Protein AF-A0A395WCY3-F1 (afdb_monomer)

Mean predicted aligned error: 13.23 Å

pLDDT: mean 82.44, std 10.1, range [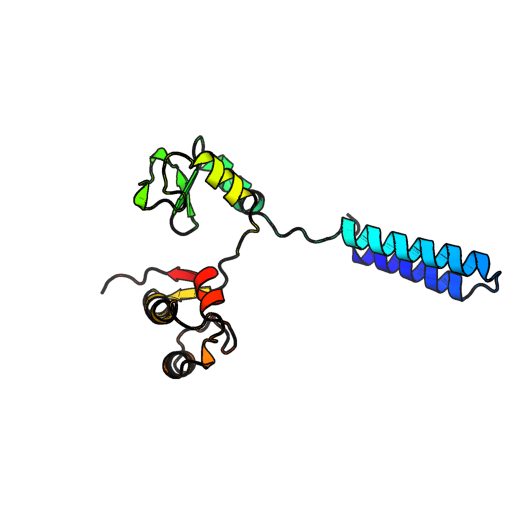36.5, 95.5]

Secondary structure (DSSP, 8-state):
---HHHHHHHHHHHHHHHHTS---HHHHHHHHHHHHHHHHHHHHHT--PPPBHHHHTHHHHHHH-SS-EEEETTEEEEGGGS-TTTSTT-SSS-HHHHHHHHHHSBP----EEEEHHHHHHHHTTTTS-TT-BGGGSHHHHHHHHTT-STTS-TTSBHHHHHHSEEEE-----

Structure (mmCIF, N/CA/C/O backbone):
data_AF-A0A395WCY3-F1
#
_entry.id   AF-A0A395WCY3-F1
#
loop_
_atom_site.group_PDB
_atom_site.id
_atom_site.type_symbol
_atom_site.label_atom_id
_atom_site.label_alt_id
_atom_site.label_comp_id
_atom_site.label_asym_id
_atom_site.label_entity_id
_atom_site.label_seq_id
_atom_site.pdbx_PDB_ins_code
_atom_site.Cartn_x
_atom_site.Cartn_y
_atom_site.Cartn_z
_atom_site.occupancy
_atom_site.B_iso_or_equiv
_atom_site.auth_seq_id
_atom_site.auth_comp_id
_atom_site.auth_asym_id
_atom_site.auth_atom_id
_atom_site.pdbx_PDB_model_num
ATOM 1 N N . MET A 1 1 ? 3.314 -11.175 -23.683 1.00 61.22 1 MET A N 1
ATOM 2 C CA . MET A 1 1 ? 3.843 -9.808 -23.863 1.00 61.22 1 MET A CA 1
ATOM 3 C C . MET A 1 1 ? 5.314 -9.851 -23.519 1.00 61.22 1 MET A C 1
ATOM 5 O O . MET A 1 1 ? 5.657 -10.571 -22.591 1.00 61.22 1 MET A O 1
ATOM 9 N N . THR A 1 2 ? 6.144 -9.148 -24.279 1.00 76.38 2 THR A N 1
ATOM 10 C CA . THR A 1 2 ? 7.586 -9.025 -24.033 1.00 76.38 2 THR A CA 1
ATOM 11 C C . THR A 1 2 ? 7.826 -8.198 -22.762 1.00 76.38 2 THR A C 1
ATOM 13 O O . THR A 1 2 ? 7.115 -7.224 -22.518 1.00 76.38 2 THR A O 1
ATOM 16 N N . THR A 1 3 ? 8.775 -8.610 -21.930 1.00 85.38 3 THR A N 1
ATOM 17 C CA . THR A 1 3 ? 9.124 -7.997 -20.640 1.00 85.38 3 THR A CA 1
ATOM 18 C C . THR A 1 3 ? 10.062 -6.802 -20.814 1.00 85.38 3 THR A C 1
ATOM 20 O O . THR A 1 3 ? 10.790 -6.715 -21.802 1.00 85.38 3 THR A O 1
ATOM 23 N N . LYS A 1 4 ? 10.104 -5.898 -19.823 1.00 87.00 4 LYS A N 1
ATOM 24 C CA . LYS A 1 4 ? 11.060 -4.775 -19.776 1.00 87.00 4 LYS A CA 1
ATOM 25 C C . LYS A 1 4 ? 12.505 -5.233 -20.021 1.00 87.00 4 LYS A C 1
ATOM 27 O O . LYS A 1 4 ? 13.230 -4.601 -20.785 1.00 87.00 4 LYS A O 1
ATOM 32 N N . GLN A 1 5 ? 12.893 -6.353 -19.407 1.00 83.50 5 GLN A N 1
ATOM 33 C CA . GLN A 1 5 ? 14.246 -6.899 -19.503 1.00 83.50 5 GLN A CA 1
ATOM 34 C C . GLN A 1 5 ? 14.600 -7.316 -20.936 1.00 83.50 5 GLN A C 1
ATOM 36 O O . GLN A 1 5 ? 15.678 -6.991 -21.412 1.00 83.50 5 GLN A O 1
ATOM 41 N N . GLU A 1 6 ? 13.674 -7.945 -21.663 1.00 83.81 6 GLU A N 1
ATOM 42 C CA . GLU A 1 6 ? 13.911 -8.372 -23.049 1.00 83.81 6 GLU A CA 1
ATOM 43 C C . GLU A 1 6 ? 14.169 -7.191 -24.005 1.00 83.81 6 GLU A C 1
ATOM 45 O O . GLU A 1 6 ? 14.943 -7.332 -24.954 1.00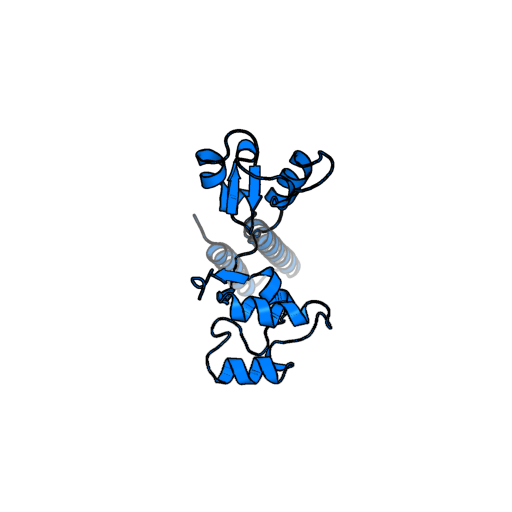 83.81 6 GLU A O 1
ATOM 50 N N . TYR A 1 7 ? 13.563 -6.021 -23.753 1.00 86.38 7 TYR A N 1
ATOM 51 C CA . TYR A 1 7 ? 13.854 -4.791 -24.502 1.00 86.38 7 TYR A CA 1
ATOM 52 C C . TYR A 1 7 ? 15.235 -4.228 -24.164 1.00 86.38 7 TYR 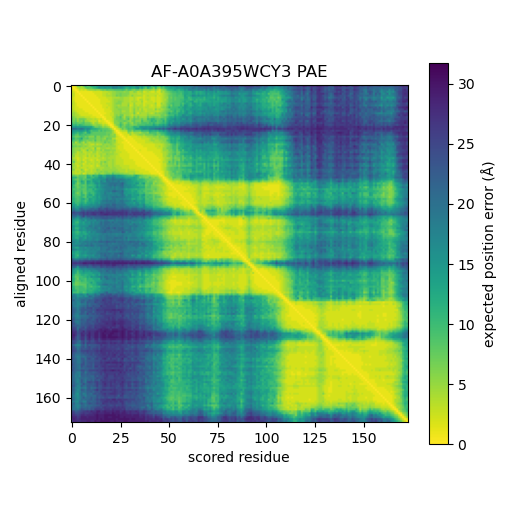A C 1
ATOM 54 O O . TYR A 1 7 ? 15.989 -3.894 -25.077 1.00 86.38 7 TYR A O 1
ATOM 62 N N . ILE A 1 8 ? 15.587 -4.163 -22.877 1.00 87.38 8 ILE A N 1
ATOM 63 C CA . ILE A 1 8 ? 16.911 -3.702 -22.430 1.00 87.38 8 ILE A CA 1
ATOM 64 C C . ILE A 1 8 ? 18.011 -4.612 -22.998 1.00 87.38 8 ILE A C 1
ATOM 66 O O . ILE A 1 8 ? 18.978 -4.127 -23.577 1.00 87.38 8 ILE A O 1
ATOM 70 N N . ASP A 1 9 ? 17.824 -5.931 -22.948 1.00 85.69 9 ASP A N 1
ATOM 71 C CA . ASP A 1 9 ? 18.773 -6.904 -23.499 1.00 85.69 9 ASP A CA 1
ATOM 72 C C . ASP A 1 9 ? 18.896 -6.797 -25.030 1.00 85.69 9 ASP A C 1
ATOM 74 O O . ASP A 1 9 ? 19.948 -7.076 -25.610 1.00 85.69 9 ASP A O 1
ATOM 78 N N . ALA A 1 10 ? 17.825 -6.416 -25.733 1.00 84.75 10 ALA A N 1
ATOM 79 C CA . ALA A 1 10 ? 17.888 -6.131 -27.166 1.00 84.75 10 ALA A CA 1
ATOM 80 C C . ALA A 1 10 ? 18.699 -4.860 -27.465 1.00 84.75 10 ALA A C 1
ATOM 82 O O . ALA A 1 10 ? 19.519 -4.886 -28.381 1.00 84.75 10 ALA A O 1
ATOM 83 N N . LEU A 1 11 ? 18.515 -3.792 -26.683 1.00 88.25 11 LEU A N 1
ATOM 84 C CA . LEU A 1 11 ? 19.275 -2.544 -26.812 1.00 88.25 11 LEU A CA 1
ATOM 85 C C . LEU A 1 11 ? 20.764 -2.748 -26.501 1.00 88.25 11 LEU A C 1
ATOM 87 O O . LEU A 1 11 ? 21.612 -2.320 -27.278 1.00 88.25 11 LEU A O 1
ATOM 91 N N . ASN A 1 12 ? 21.091 -3.488 -25.440 1.00 84.62 12 ASN A N 1
ATOM 92 C CA . ASN A 1 12 ? 22.480 -3.790 -25.085 1.00 84.62 12 ASN A CA 1
ATOM 93 C C . ASN A 1 12 ? 23.196 -4.582 -26.188 1.00 84.62 12 ASN A C 1
ATOM 95 O O . ASN A 1 12 ? 24.312 -4.239 -26.564 1.00 84.62 12 ASN A O 1
ATOM 99 N N . ARG A 1 13 ? 22.530 -5.574 -26.798 1.00 82.50 13 ARG A N 1
ATOM 100 C CA . ARG A 1 13 ? 23.088 -6.304 -27.953 1.00 82.50 13 ARG A CA 1
ATOM 101 C C . ARG A 1 13 ? 23.350 -5.402 -29.158 1.00 82.50 13 ARG A C 1
ATOM 103 O O . ARG A 1 13 ? 24.290 -5.648 -29.907 1.00 82.50 13 ARG A O 1
ATOM 110 N N . MET A 1 14 ? 22.519 -4.380 -29.368 1.00 83.19 14 MET A N 1
ATOM 111 C CA . MET A 1 14 ? 22.735 -3.401 -30.434 1.00 83.19 14 MET A CA 1
ATOM 112 C C . MET A 1 14 ? 24.004 -2.580 -30.183 1.00 83.19 14 MET A C 1
ATOM 114 O O . MET A 1 14 ? 24.781 -2.407 -31.118 1.00 83.19 14 MET A O 1
ATOM 118 N N . VAL A 1 15 ? 24.245 -2.145 -28.942 1.00 81.19 15 VAL A N 1
ATOM 119 C CA . VAL A 1 15 ? 25.482 -1.445 -28.542 1.00 81.19 15 VAL A CA 1
ATOM 120 C C . VAL A 1 15 ? 26.697 -2.354 -28.695 1.00 81.19 15 VAL A C 1
ATOM 122 O O . VAL A 1 15 ? 27.665 -1.967 -29.334 1.00 81.19 15 VAL A O 1
ATOM 125 N N . GLU A 1 16 ? 26.627 -3.599 -28.217 1.00 79.44 16 GLU A N 1
ATOM 126 C CA . GLU A 1 16 ? 27.745 -4.549 -28.308 1.00 79.44 16 GLU A CA 1
ATOM 127 C C . GLU A 1 16 ? 28.155 -4.848 -29.756 1.00 79.44 16 GLU A C 1
ATOM 129 O O . GLU A 1 16 ? 29.341 -4.864 -30.080 1.00 79.44 16 GLU A O 1
ATOM 134 N N . VAL A 1 17 ? 27.195 -5.087 -30.656 1.00 76.56 17 VAL A N 1
ATOM 135 C CA . VAL A 1 17 ? 27.496 -5.290 -32.086 1.00 76.56 17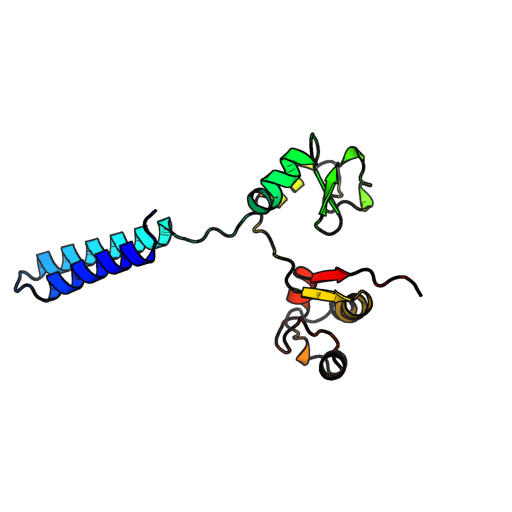 VAL A CA 1
ATOM 136 C C . VAL A 1 17 ? 28.132 -4.037 -32.684 1.00 76.56 17 VAL A C 1
ATOM 138 O O . VAL A 1 17 ? 28.998 -4.137 -33.553 1.00 76.56 17 VAL A O 1
ATOM 141 N N . TYR A 1 18 ? 27.709 -2.871 -32.210 1.00 71.62 18 TYR A N 1
ATOM 142 C CA . TYR A 1 18 ? 28.147 -1.586 -32.711 1.00 71.62 18 TYR A CA 1
ATOM 143 C C . TYR A 1 18 ? 29.557 -1.192 -32.242 1.00 71.62 18 TYR A C 1
ATOM 145 O O . TYR A 1 18 ? 30.361 -0.769 -33.066 1.00 71.62 18 TYR A O 1
ATOM 153 N N . ASP A 1 19 ? 29.908 -1.430 -30.976 1.00 70.12 19 ASP A N 1
ATOM 154 C CA . ASP A 1 19 ? 31.256 -1.198 -30.427 1.00 70.12 19 ASP A CA 1
ATOM 155 C C . ASP A 1 19 ? 32.338 -2.049 -31.116 1.00 70.12 19 ASP A C 1
ATOM 157 O O . ASP A 1 19 ? 33.523 -1.717 -31.094 1.00 70.12 19 ASP A O 1
ATOM 161 N N . ASN A 1 20 ? 31.930 -3.146 -31.759 1.00 73.12 20 ASN A N 1
ATOM 162 C CA . ASN A 1 20 ? 32.803 -4.029 -32.528 1.00 73.12 20 ASN A CA 1
ATOM 163 C C . ASN A 1 20 ? 32.926 -3.640 -34.019 1.00 73.12 20 ASN A C 1
ATOM 165 O O . ASN A 1 20 ? 33.626 -4.327 -34.769 1.00 73.12 20 ASN A O 1
ATOM 169 N N . LEU A 1 21 ? 32.257 -2.572 -34.474 1.00 70.25 21 LEU A N 1
ATOM 170 C CA . LEU A 1 21 ? 32.357 -2.056 -35.843 1.00 70.25 21 LEU A CA 1
ATOM 171 C C . LEU A 1 21 ? 33.418 -0.948 -35.939 1.00 70.25 21 LEU A C 1
ATOM 173 O O . LEU A 1 21 ? 33.352 0.059 -35.242 1.00 70.25 21 LEU A O 1
ATOM 177 N N . ASP A 1 22 ? 34.366 -1.093 -36.868 1.00 69.31 22 ASP A N 1
ATOM 178 C CA . ASP A 1 22 ? 35.354 -0.051 -37.174 1.00 69.31 22 ASP A CA 1
ATOM 179 C C . ASP A 1 22 ? 34.701 1.031 -38.061 1.00 69.31 22 ASP A C 1
ATOM 181 O O . ASP A 1 22 ? 34.361 0.781 -39.223 1.00 69.31 22 ASP A O 1
ATOM 185 N N . GLY A 1 23 ? 34.425 2.214 -37.495 1.00 67.44 23 GLY A N 1
ATOM 186 C CA . GLY A 1 23 ? 33.518 3.200 -38.094 1.00 67.44 23 GLY A CA 1
ATOM 187 C C . GLY A 1 23 ? 33.781 4.668 -37.730 1.00 67.44 23 GLY A C 1
ATOM 188 O O . GLY A 1 23 ? 34.606 5.008 -36.887 1.00 67.44 23 GLY A O 1
ATOM 189 N N . CYS A 1 24 ? 33.072 5.579 -38.407 1.00 71.06 24 CYS A N 1
ATOM 190 C CA . CYS A 1 24 ? 33.211 7.027 -38.221 1.00 71.06 24 CYS A CA 1
ATOM 191 C C . CYS A 1 24 ? 32.657 7.480 -36.857 1.00 71.06 24 CYS A C 1
ATOM 193 O O . CYS A 1 24 ? 31.492 7.234 -36.554 1.00 71.06 24 CYS A O 1
ATOM 195 N N . MET A 1 25 ? 33.453 8.225 -36.080 1.00 72.50 25 MET A N 1
ATOM 196 C CA . MET A 1 25 ? 33.104 8.705 -34.730 1.00 72.50 25 MET A CA 1
ATOM 197 C C . MET A 1 25 ? 31.760 9.454 -34.647 1.00 72.50 25 MET A C 1
ATOM 199 O O . MET A 1 25 ? 31.075 9.386 -33.632 1.00 72.50 25 MET A O 1
ATOM 203 N N . SER A 1 26 ? 31.342 10.142 -35.713 1.00 69.31 26 SER A N 1
ATOM 204 C CA . SER A 1 26 ? 30.041 10.824 -35.748 1.00 69.31 26 SER A CA 1
ATOM 205 C C . SER A 1 26 ? 28.861 9.854 -35.823 1.00 69.31 26 SER A C 1
ATOM 207 O O . SER A 1 26 ? 27.857 10.071 -35.152 1.00 69.31 26 SER A O 1
ATOM 209 N N . ALA A 1 27 ? 28.981 8.768 -36.592 1.00 68.56 27 ALA A N 1
ATOM 210 C CA . ALA A 1 27 ? 27.976 7.710 -36.620 1.00 68.56 27 ALA A CA 1
ATOM 211 C C . ALA A 1 27 ? 27.904 6.989 -35.265 1.00 68.56 27 ALA A C 1
ATOM 213 O O . ALA A 1 27 ? 26.810 6.608 -34.850 1.00 68.56 27 ALA A O 1
ATOM 214 N N . ILE A 1 28 ? 29.048 6.884 -34.569 1.00 74.38 28 ILE A N 1
ATOM 215 C CA . ILE A 1 28 ? 29.157 6.261 -33.240 1.00 74.38 28 ILE A CA 1
ATOM 216 C C . ILE A 1 28 ? 28.340 7.013 -32.210 1.00 74.38 28 ILE A C 1
ATOM 218 O O . ILE A 1 28 ? 27.508 6.427 -31.518 1.00 74.38 28 ILE A O 1
ATOM 222 N N . ASN A 1 29 ? 28.507 8.327 -32.175 1.00 76.50 29 ASN A N 1
ATOM 223 C CA . ASN A 1 29 ? 27.775 9.154 -31.230 1.00 76.50 29 ASN A CA 1
ATOM 224 C C . ASN A 1 29 ? 26.262 9.125 -31.505 1.00 76.50 29 ASN A C 1
ATOM 226 O O . ASN A 1 29 ? 25.487 8.940 -30.574 1.00 76.50 29 ASN A O 1
ATOM 230 N N . ILE A 1 30 ? 25.839 9.209 -32.774 1.00 78.19 30 ILE A N 1
ATOM 231 C CA . ILE A 1 30 ? 24.411 9.200 -33.148 1.00 78.19 30 ILE A CA 1
ATOM 232 C C . ILE A 1 30 ? 23.731 7.882 -32.755 1.00 78.19 30 ILE A C 1
ATOM 234 O O . ILE A 1 30 ? 22.598 7.886 -32.273 1.00 78.19 30 ILE A O 1
ATOM 238 N N . PHE A 1 31 ? 24.402 6.747 -32.967 1.00 82.50 31 PHE A N 1
ATOM 239 C CA . PHE A 1 31 ? 23.846 5.443 -32.621 1.00 82.50 31 PHE A CA 1
ATOM 240 C C . PHE A 1 31 ? 23.719 5.265 -31.104 1.00 82.50 31 PHE A C 1
ATOM 242 O O . PHE A 1 31 ? 22.645 4.901 -30.623 1.00 82.50 31 PHE A O 1
ATOM 249 N N . ASN A 1 32 ? 24.773 5.597 -30.352 1.00 82.75 32 ASN A N 1
ATOM 250 C CA . ASN A 1 32 ? 24.770 5.506 -28.891 1.00 82.75 32 ASN A CA 1
ATOM 251 C C . ASN A 1 32 ? 23.717 6.424 -28.256 1.00 82.75 32 ASN A C 1
ATOM 253 O O . ASN A 1 32 ? 22.973 5.993 -27.375 1.00 82.75 32 ASN A O 1
ATOM 257 N N . GLU A 1 33 ? 23.584 7.662 -28.739 1.00 83.81 33 GLU A N 1
ATOM 258 C CA . GLU A 1 33 ? 22.521 8.578 -28.306 1.00 83.81 33 GLU A CA 1
ATOM 259 C C . GLU A 1 33 ? 21.124 8.000 -28.580 1.00 83.81 33 GLU A C 1
ATOM 261 O O . GLU A 1 33 ? 20.244 8.060 -27.718 1.00 83.81 33 GLU A O 1
ATOM 266 N N . GLY A 1 34 ? 20.923 7.391 -29.754 1.00 83.50 34 GLY A N 1
ATOM 267 C CA . GLY A 1 34 ? 19.665 6.741 -30.117 1.00 83.50 34 GLY A CA 1
ATOM 268 C C . GLY A 1 34 ? 19.315 5.560 -29.209 1.00 83.50 34 GLY A C 1
ATOM 269 O O . GLY A 1 34 ? 18.161 5.429 -28.797 1.00 83.50 34 GLY A O 1
ATOM 270 N N . VAL A 1 35 ? 20.295 4.725 -28.854 1.00 89.00 35 VAL A N 1
ATOM 271 C CA . VAL A 1 35 ? 20.072 3.596 -27.940 1.00 89.00 35 VAL A CA 1
ATOM 272 C C . VAL A 1 35 ? 19.743 4.078 -26.527 1.00 89.00 35 VAL A C 1
ATOM 274 O O . VAL A 1 35 ? 18.767 3.601 -25.950 1.00 89.00 35 VAL A O 1
ATOM 277 N N . HIS A 1 36 ? 20.473 5.059 -25.991 1.00 87.00 36 HIS A N 1
ATOM 278 C CA . HIS A 1 36 ? 20.168 5.613 -24.667 1.00 87.00 36 HIS A CA 1
ATOM 279 C C . HIS A 1 36 ? 18.796 6.296 -24.610 1.00 87.00 36 HIS A C 1
ATOM 281 O O . HIS A 1 36 ? 18.088 6.180 -23.609 1.00 87.00 36 HIS A O 1
ATOM 287 N N . LEU A 1 37 ? 18.373 6.962 -25.691 1.00 90.06 37 LEU A N 1
ATOM 288 C CA . LEU A 1 37 ? 17.015 7.495 -25.793 1.00 90.06 37 LEU A CA 1
ATOM 289 C C . LEU A 1 37 ? 15.969 6.373 -25.716 1.00 90.06 37 LEU A C 1
ATOM 291 O O . LEU A 1 37 ? 14.989 6.492 -24.982 1.00 90.06 37 LEU A O 1
ATOM 295 N N . LEU A 1 38 ? 16.174 5.276 -26.451 1.00 92.62 38 LEU A N 1
ATOM 296 C CA . LEU A 1 38 ? 15.271 4.123 -26.421 1.00 92.62 38 LEU A CA 1
ATOM 297 C C . LEU A 1 38 ? 15.247 3.447 -25.047 1.00 92.62 38 LEU A C 1
ATOM 299 O O . LEU A 1 38 ? 14.177 3.061 -24.588 1.00 92.62 38 LEU A O 1
ATOM 303 N N . GLU A 1 39 ? 16.390 3.342 -24.373 1.00 88.44 39 GLU A N 1
ATOM 304 C CA . GLU A 1 39 ? 16.477 2.831 -23.005 1.00 88.44 39 GLU A CA 1
ATOM 305 C C . GLU A 1 39 ? 15.651 3.693 -22.037 1.00 88.44 39 GLU A C 1
ATOM 307 O O . GLU A 1 39 ? 14.872 3.161 -21.243 1.00 88.44 39 GLU A O 1
ATOM 312 N N . GLY A 1 40 ? 15.752 5.022 -22.147 1.00 86.75 40 GLY A N 1
ATOM 313 C CA . GLY A 1 40 ? 14.920 5.964 -21.395 1.00 86.75 40 GLY A CA 1
ATOM 314 C C . GLY A 1 40 ? 13.425 5.742 -21.636 1.00 86.75 40 GLY A C 1
ATOM 315 O O . GLY A 1 40 ? 12.665 5.567 -20.686 1.00 86.75 40 GLY A O 1
ATOM 316 N N . LEU A 1 41 ? 13.012 5.634 -22.902 1.00 88.06 41 LEU A N 1
ATOM 317 C CA . LEU A 1 41 ? 11.614 5.390 -23.276 1.00 88.06 41 LEU A CA 1
ATOM 318 C C . LEU A 1 41 ? 11.093 4.031 -22.789 1.00 88.06 41 LEU A C 1
ATOM 320 O O . LEU A 1 41 ? 9.945 3.925 -22.364 1.00 88.06 41 LEU A O 1
ATOM 324 N N . VAL A 1 42 ? 11.922 2.984 -22.830 1.00 88.94 42 VAL A N 1
ATOM 325 C CA . VAL A 1 42 ? 11.593 1.666 -22.264 1.00 88.94 42 VAL A CA 1
ATOM 326 C C . VAL A 1 42 ? 11.409 1.792 -20.752 1.00 88.94 42 VAL A C 1
ATOM 328 O O . VAL A 1 42 ? 10.436 1.280 -20.202 1.00 88.94 42 VAL A O 1
ATOM 331 N N . ASN A 1 43 ? 12.299 2.507 -20.068 1.00 84.44 43 ASN A N 1
ATOM 332 C CA . ASN A 1 43 ? 12.182 2.721 -18.631 1.00 84.44 43 ASN A CA 1
ATOM 333 C C . ASN A 1 43 ? 10.906 3.472 -18.240 1.00 84.44 43 ASN A C 1
ATOM 335 O O . ASN A 1 43 ? 10.258 3.040 -17.291 1.00 84.44 43 ASN A O 1
ATOM 339 N N . GLU A 1 44 ? 10.520 4.507 -18.987 1.00 85.06 44 GLU A N 1
ATOM 340 C CA . GLU A 1 44 ? 9.256 5.234 -18.802 1.00 85.06 44 GLU A CA 1
ATOM 341 C C . GLU A 1 44 ? 8.030 4.359 -19.114 1.00 85.06 44 GLU A C 1
ATOM 343 O O . GLU A 1 44 ? 7.051 4.351 -18.370 1.00 85.06 44 GLU A O 1
ATOM 348 N N . HIS A 1 45 ? 8.067 3.589 -20.208 1.00 85.19 45 HIS A N 1
ATOM 349 C CA . HIS A 1 45 ? 6.945 2.742 -20.625 1.00 85.19 45 HIS A CA 1
ATOM 350 C C . HIS A 1 45 ? 6.640 1.632 -19.615 1.00 85.19 45 HIS A C 1
ATOM 352 O O . HIS A 1 45 ? 5.477 1.304 -19.374 1.00 85.19 45 HIS A O 1
ATOM 358 N N . PHE A 1 46 ? 7.692 1.057 -19.037 1.00 82.94 46 PHE A N 1
ATOM 359 C CA . PHE A 1 46 ? 7.609 0.005 -18.032 1.00 82.94 46 PHE A CA 1
ATOM 360 C C . PHE A 1 46 ? 7.814 0.539 -16.609 1.00 82.94 46 PHE A C 1
ATOM 362 O O . PHE A 1 46 ? 8.171 -0.232 -15.717 1.00 82.94 46 PHE A O 1
ATOM 369 N N . GLU A 1 47 ? 7.641 1.843 -16.382 1.00 78.56 47 GLU A N 1
ATOM 370 C CA . GLU A 1 47 ? 7.635 2.392 -15.033 1.00 78.56 47 GLU A CA 1
ATOM 371 C C . GLU A 1 47 ? 6.452 1.776 -14.276 1.00 78.56 47 GLU A C 1
ATOM 373 O O . GLU A 1 47 ? 5.290 1.913 -14.678 1.00 78.56 47 GLU A O 1
ATOM 378 N N . GLU A 1 48 ? 6.748 1.031 -13.207 1.00 68.69 48 GLU A N 1
ATOM 379 C CA . GLU A 1 48 ? 5.722 0.435 -12.359 1.00 68.69 48 GLU A CA 1
ATOM 380 C C . GLU A 1 48 ? 4.947 1.561 -11.679 1.00 68.69 48 GLU A C 1
ATOM 382 O O . GLU A 1 48 ? 5.365 2.134 -10.671 1.00 68.69 48 GLU A O 1
ATOM 387 N N . LYS A 1 49 ? 3.790 1.900 -12.248 1.00 74.00 49 LYS A N 1
ATOM 388 C CA . LYS A 1 49 ? 2.835 2.768 -11.573 1.00 74.00 49 LYS A CA 1
ATOM 389 C C . LYS A 1 49 ? 2.375 2.042 -10.321 1.00 74.00 49 LYS A C 1
ATOM 391 O O . LYS A 1 49 ? 1.884 0.918 -10.404 1.00 74.00 49 LYS A O 1
ATOM 396 N N . ALA A 1 50 ? 2.547 2.690 -9.172 1.00 79.56 50 ALA A N 1
ATOM 397 C CA . ALA A 1 50 ? 2.020 2.173 -7.923 1.00 79.56 50 ALA A CA 1
ATOM 398 C C . ALA A 1 50 ? 0.520 1.900 -8.094 1.00 79.56 50 ALA A C 1
ATOM 400 O O . ALA A 1 50 ? -0.219 2.801 -8.498 1.00 79.56 50 ALA A O 1
ATOM 401 N N . GLU A 1 51 ? 0.104 0.665 -7.798 1.00 86.00 51 GLU A N 1
ATOM 402 C CA . GLU A 1 51 ? -1.302 0.261 -7.821 1.00 86.00 51 GLU A CA 1
ATOM 403 C C . GLU A 1 51 ? -2.116 1.282 -7.027 1.00 86.00 51 GLU A C 1
ATOM 405 O O . GLU A 1 51 ? -1.764 1.627 -5.901 1.00 86.00 51 GLU A O 1
ATOM 410 N N . THR A 1 52 ? -3.175 1.813 -7.620 1.00 91.31 52 THR A N 1
ATOM 411 C CA . THR A 1 52 ? -4.065 2.769 -6.957 1.00 91.31 52 THR A CA 1
ATOM 412 C C . THR A 1 52 ? -5.141 2.044 -6.156 1.00 91.31 52 THR A C 1
ATOM 414 O O . THR A 1 52 ? -5.476 0.894 -6.435 1.00 91.31 52 THR A O 1
ATOM 417 N N . ASN A 1 53 ? -5.764 2.725 -5.190 1.00 88.94 53 ASN A N 1
ATOM 418 C CA . ASN A 1 53 ? -6.919 2.152 -4.489 1.00 88.94 53 ASN A CA 1
ATOM 419 C C . ASN A 1 53 ? -8.055 1.761 -5.453 1.00 88.94 53 ASN A C 1
ATOM 421 O O . ASN A 1 53 ? -8.758 0.791 -5.195 1.00 88.94 53 ASN A O 1
ATOM 425 N N . TYR A 1 54 ? -8.240 2.483 -6.565 1.00 90.00 54 TYR A N 1
ATOM 426 C CA . TYR A 1 54 ? -9.222 2.098 -7.581 1.00 90.00 54 TYR A CA 1
ATOM 427 C C . TYR A 1 54 ? -8.911 0.746 -8.221 1.00 90.00 54 TYR A C 1
ATOM 429 O O . TYR A 1 54 ? -9.815 -0.070 -8.362 1.00 90.00 54 TYR A O 1
ATOM 437 N N . GLU A 1 55 ? -7.660 0.519 -8.616 1.00 90.06 55 GLU A N 1
ATOM 438 C CA . GLU A 1 55 ? -7.241 -0.735 -9.247 1.00 90.06 55 GLU A CA 1
ATOM 439 C C . GLU A 1 55 ? -7.335 -1.897 -8.260 1.00 90.06 55 GLU A C 1
ATOM 441 O O . GLU A 1 55 ? -7.935 -2.917 -8.596 1.00 90.06 55 GLU A O 1
ATOM 446 N N . HIS A 1 56 ? -6.857 -1.690 -7.030 1.00 89.94 56 HIS A N 1
ATOM 447 C CA . HIS A 1 56 ? -6.874 -2.698 -5.973 1.00 89.94 56 HIS A CA 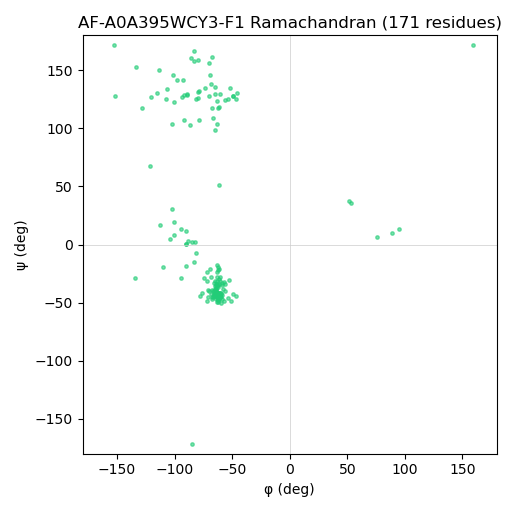1
ATOM 448 C C . HIS A 1 56 ? -8.295 -3.169 -5.624 1.00 89.94 56 HIS A C 1
ATOM 450 O O . HIS A 1 56 ? -8.562 -4.360 -5.498 1.00 89.94 56 HIS A O 1
ATOM 456 N N . PHE A 1 57 ? -9.229 -2.223 -5.490 1.00 88.44 57 PHE A N 1
ATOM 457 C CA . PHE A 1 57 ? -10.590 -2.484 -5.021 1.00 88.44 57 PHE A CA 1
ATOM 458 C C . PHE A 1 57 ? -11.633 -2.573 -6.143 1.00 88.44 57 PHE A C 1
ATOM 460 O O . PHE A 1 57 ? -12.832 -2.614 -5.868 1.00 88.44 57 PHE A O 1
ATOM 467 N N . LYS A 1 58 ? -11.216 -2.585 -7.415 1.00 89.50 58 LYS A N 1
ATOM 468 C CA . LYS A 1 58 ? -12.115 -2.454 -8.573 1.00 89.50 58 LYS A CA 1
ATOM 469 C C . LYS A 1 58 ? -13.293 -3.430 -8.535 1.00 89.50 58 LYS A C 1
ATOM 471 O O . LYS A 1 58 ? -14.437 -3.015 -8.721 1.00 89.50 58 LYS A O 1
ATOM 476 N N . ASP A 1 59 ? -13.013 -4.705 -8.284 1.00 87.25 59 ASP A N 1
ATOM 477 C CA . ASP A 1 59 ? -14.032 -5.757 -8.281 1.00 87.25 59 ASP A CA 1
ATOM 478 C C . ASP A 1 59 ? -14.976 -5.626 -7.079 1.00 87.25 59 ASP A C 1
ATOM 480 O O . ASP A 1 59 ? -16.191 -5.758 -7.226 1.00 87.25 59 ASP A O 1
ATOM 484 N N . GLU A 1 60 ? -14.440 -5.282 -5.906 1.00 85.62 60 GLU A N 1
ATOM 485 C CA . GLU A 1 60 ? -15.221 -5.076 -4.684 1.00 85.62 60 GLU A CA 1
ATOM 486 C C . GLU A 1 60 ? -16.144 -3.854 -4.797 1.00 85.62 60 GLU A C 1
ATOM 488 O O . GLU A 1 60 ? -17.313 -3.921 -4.416 1.00 85.62 60 GLU A O 1
ATOM 493 N N . ILE A 1 61 ? -15.666 -2.759 -5.400 1.00 86.62 61 ILE A N 1
ATOM 494 C CA . ILE A 1 61 ? -16.478 -1.565 -5.679 1.00 86.62 61 ILE A CA 1
ATOM 495 C C . ILE A 1 61 ? -17.674 -1.937 -6.562 1.00 86.62 61 ILE A C 1
ATOM 497 O O . ILE A 1 61 ? -18.805 -1.555 -6.259 1.00 86.62 61 ILE A O 1
ATOM 501 N N . ILE A 1 62 ? -17.440 -2.700 -7.635 1.00 82.69 62 ILE A N 1
ATOM 502 C CA . ILE A 1 62 ? -18.492 -3.112 -8.576 1.00 82.69 62 ILE A CA 1
ATOM 503 C C . ILE A 1 62 ? -19.530 -4.009 -7.891 1.00 82.69 62 ILE A C 1
ATOM 505 O O . ILE A 1 62 ? -20.727 -3.870 -8.147 1.00 82.69 62 ILE A O 1
ATOM 509 N N . GLN A 1 63 ? -19.086 -4.926 -7.032 1.00 79.94 63 GLN A N 1
ATOM 510 C CA . GLN A 1 63 ? -19.963 -5.905 -6.390 1.00 79.94 63 GLN A CA 1
ATOM 511 C C . GLN A 1 63 ? -20.760 -5.307 -5.224 1.00 79.94 63 GLN A C 1
ATOM 513 O O . GLN A 1 63 ? -21.966 -5.542 -5.117 1.00 79.94 63 GLN A O 1
ATOM 518 N N . ASN A 1 64 ? -20.106 -4.513 -4.375 1.00 71.81 64 ASN A N 1
ATOM 519 C CA . ASN A 1 64 ? -20.629 -4.162 -3.053 1.00 71.81 64 ASN A CA 1
ATOM 520 C C . ASN A 1 64 ? -21.065 -2.698 -2.935 1.00 71.81 64 ASN A C 1
ATOM 522 O O . ASN A 1 64 ? -21.864 -2.359 -2.063 1.00 71.81 64 ASN A O 1
ATOM 526 N N . VAL A 1 65 ? -20.598 -1.811 -3.817 1.00 69.25 65 VAL A N 1
ATOM 527 C CA . VAL A 1 65 ? -20.701 -0.360 -3.623 1.00 69.25 65 VAL A CA 1
ATOM 528 C C . VAL A 1 65 ? -21.479 0.278 -4.774 1.00 69.25 65 VAL A C 1
ATOM 530 O O . VAL A 1 65 ? -20.957 1.031 -5.588 1.00 69.25 65 VAL A O 1
ATOM 533 N N . LYS A 1 66 ? -22.777 -0.032 -4.854 1.00 64.06 66 LYS A N 1
ATOM 534 C CA . LYS A 1 66 ? -23.646 0.363 -5.981 1.00 64.06 66 LYS A CA 1
ATOM 535 C C . LYS A 1 66 ? -23.646 1.867 -6.299 1.00 64.06 66 LYS A C 1
ATOM 537 O O . LYS A 1 66 ? -23.598 2.232 -7.468 1.00 64.06 66 LYS A O 1
ATOM 542 N N . TYR A 1 67 ? -23.761 2.729 -5.282 1.00 62.59 67 TYR A N 1
ATOM 543 C CA . TYR A 1 67 ? -24.035 4.164 -5.489 1.00 62.59 67 TYR A CA 1
ATOM 544 C C . TYR A 1 67 ? -23.162 5.116 -4.665 1.00 62.59 67 TYR A C 1
ATOM 546 O O . TYR A 1 67 ? -22.913 6.237 -5.105 1.00 62.59 67 TYR A O 1
ATOM 554 N N . ALA A 1 68 ? -22.695 4.704 -3.483 1.00 76.81 68 ALA A N 1
ATOM 555 C CA . ALA A 1 68 ? -21.871 5.544 -2.620 1.00 76.81 68 ALA A CA 1
ATOM 556 C C . ALA A 1 68 ? -20.935 4.693 -1.752 1.00 76.81 68 ALA A C 1
ATOM 558 O O . ALA A 1 68 ? -21.384 3.773 -1.065 1.00 76.81 68 ALA A O 1
ATOM 559 N N . LEU A 1 69 ? -19.644 5.029 -1.801 1.00 87.19 69 LEU A N 1
ATOM 560 C CA . LEU A 1 69 ? -18.553 4.358 -1.095 1.00 87.19 69 LEU A CA 1
ATOM 561 C C . LEU A 1 69 ? -18.350 4.968 0.288 1.00 87.19 69 LEU A C 1
ATOM 563 O O . LEU A 1 69 ? -18.168 6.180 0.406 1.00 87.19 69 LEU A O 1
ATOM 567 N N . ALA A 1 70 ? -18.311 4.118 1.306 1.00 87.94 70 ALA A N 1
ATOM 568 C CA . ALA A 1 70 ? -17.689 4.421 2.581 1.00 87.94 70 ALA A CA 1
ATOM 569 C C . ALA A 1 70 ? -16.463 3.526 2.770 1.00 87.94 70 ALA A C 1
ATOM 571 O O . ALA A 1 70 ? -16.411 2.408 2.257 1.00 87.94 70 ALA A O 1
ATOM 572 N N . VAL A 1 71 ? -15.480 4.037 3.505 1.00 86.19 71 VAL A N 1
ATOM 573 C CA . VAL A 1 71 ? -14.339 3.251 3.971 1.00 86.19 71 VAL A CA 1
ATOM 574 C C . VAL A 1 71 ? -14.342 3.320 5.486 1.00 86.19 71 VAL A C 1
ATOM 576 O O . VAL A 1 71 ? -14.416 4.415 6.047 1.00 86.19 71 VAL A O 1
ATOM 579 N N . VAL A 1 72 ? -14.302 2.161 6.135 1.00 82.94 72 VAL A N 1
ATOM 580 C CA . VAL A 1 72 ? -14.223 2.039 7.594 1.00 82.94 72 VAL A CA 1
ATOM 581 C C . VAL A 1 72 ? -13.063 1.115 7.903 1.00 82.94 72 VAL A C 1
ATOM 583 O O . VAL A 1 72 ? -13.083 -0.045 7.504 1.00 82.94 72 VAL A O 1
ATOM 586 N N . ASN A 1 73 ? -12.044 1.627 8.592 1.00 77.00 73 ASN A N 1
ATOM 587 C CA . ASN A 1 73 ? -10.835 0.874 8.932 1.00 77.00 73 ASN A CA 1
ATOM 588 C C . ASN A 1 73 ? -10.166 0.217 7.705 1.00 77.00 73 ASN A C 1
ATOM 590 O O . ASN A 1 73 ? -9.610 -0.879 7.792 1.00 77.00 73 ASN A O 1
ATOM 594 N N . GLY A 1 74 ? -10.199 0.878 6.547 1.00 76.88 74 GLY A N 1
ATOM 595 C CA . GLY A 1 74 ? -9.673 0.368 5.280 1.00 76.88 74 GLY A CA 1
ATOM 596 C C . GLY A 1 74 ? -10.517 -0.701 4.574 1.00 76.88 74 GLY A C 1
ATOM 597 O O . GLY A 1 74 ? -10.051 -1.228 3.569 1.00 76.88 74 GLY A O 1
ATOM 598 N N . GLU A 1 75 ? -11.718 -1.021 5.060 1.00 82.38 75 GLU A N 1
ATOM 599 C CA . GLU A 1 75 ? -12.674 -1.908 4.380 1.00 82.38 75 GLU A CA 1
ATOM 600 C C . GLU A 1 75 ? -13.727 -1.102 3.620 1.00 82.38 75 GLU A C 1
ATOM 602 O O . GLU A 1 75 ? -14.210 -0.077 4.121 1.00 82.38 75 GLU A O 1
ATOM 607 N N . LEU A 1 76 ? -14.121 -1.571 2.432 1.00 86.62 76 LEU A N 1
ATOM 608 C CA . LEU A 1 76 ? -15.179 -0.923 1.666 1.00 86.62 76 LEU A CA 1
ATOM 609 C C . LEU A 1 76 ? -16.549 -1.315 2.205 1.00 86.62 76 LEU A C 1
ATOM 611 O O . LEU A 1 76 ? -16.873 -2.490 2.368 1.00 86.62 76 LEU A O 1
ATOM 615 N N . LYS A 1 77 ? -17.395 -0.312 2.425 1.00 87.38 77 LYS A N 1
ATOM 616 C CA . LYS A 1 77 ? -18.781 -0.512 2.848 1.00 87.38 77 LYS A CA 1
ATOM 617 C C . LYS A 1 77 ? -19.733 0.351 2.024 1.00 87.38 77 LYS A C 1
ATOM 619 O O . LYS A 1 77 ? -19.346 1.422 1.537 1.00 87.38 77 LYS A O 1
ATOM 624 N N . PRO A 1 78 ? -20.999 -0.069 1.864 1.00 87.25 78 PRO A N 1
ATOM 625 C CA . PRO A 1 78 ? -22.030 0.812 1.346 1.00 87.25 78 PRO A CA 1
ATOM 626 C C . PRO A 1 78 ? -22.183 2.021 2.271 1.00 87.25 78 PRO A C 1
ATOM 628 O O . PRO A 1 78 ? -22.379 1.879 3.478 1.00 87.25 78 PRO A O 1
ATOM 631 N N . CYS A 1 79 ? -22.148 3.229 1.709 1.00 86.62 79 CYS A N 1
ATOM 632 C CA . CYS A 1 79 ? -22.350 4.442 2.503 1.00 86.62 79 CYS A CA 1
ATOM 633 C C . CYS A 1 79 ? -23.739 4.485 3.158 1.00 86.62 79 CYS A C 1
ATOM 635 O O . CYS A 1 79 ? -23.883 5.069 4.224 1.00 86.62 79 CYS A O 1
ATOM 637 N N . ALA A 1 80 ? -24.749 3.864 2.540 1.00 83.88 80 ALA A N 1
ATOM 638 C CA . ALA A 1 80 ? -26.101 3.784 3.094 1.00 83.88 80 ALA A CA 1
ATOM 639 C C . ALA A 1 80 ? -26.163 3.007 4.423 1.00 83.88 80 ALA A C 1
ATOM 641 O O . ALA A 1 80 ? -27.017 3.305 5.252 1.00 83.88 80 ALA A O 1
ATOM 642 N N . ASP A 1 81 ? -25.236 2.068 4.625 1.00 84.19 81 ASP A N 1
ATOM 643 C CA . ASP A 1 81 ? -25.192 1.179 5.790 1.00 84.19 81 ASP A CA 1
ATOM 644 C C . ASP A 1 81 ? -24.099 1.590 6.791 1.00 84.19 81 ASP A C 1
ATOM 646 O O . ASP A 1 81 ? -23.844 0.889 7.767 1.00 84.19 81 ASP A O 1
ATOM 650 N N . THR A 1 82 ? -23.421 2.715 6.543 1.00 85.12 82 THR A N 1
ATOM 651 C CA . THR A 1 82 ? -22.268 3.158 7.330 1.00 85.12 82 THR A CA 1
ATOM 652 C C . THR A 1 82 ? -22.569 4.462 8.050 1.00 85.12 82 THR A C 1
ATOM 654 O O . THR A 1 82 ? -22.993 5.443 7.438 1.00 85.12 82 THR A O 1
ATOM 657 N N . ASN A 1 83 ? -22.278 4.505 9.350 1.00 86.06 83 ASN A N 1
ATOM 658 C CA . ASN A 1 83 ? -22.341 5.736 10.122 1.00 86.06 83 ASN A CA 1
ATOM 659 C C . ASN A 1 83 ? -21.289 6.742 9.619 1.00 86.06 83 ASN A C 1
ATOM 661 O O . ASN A 1 83 ? -20.104 6.422 9.502 1.00 86.06 83 ASN A O 1
ATOM 665 N N . CYS A 1 84 ? -21.708 7.979 9.348 1.00 87.31 84 CYS A N 1
ATOM 666 C CA . CYS A 1 84 ? -20.816 9.037 8.878 1.00 87.31 84 CYS A CA 1
ATOM 667 C C . CYS A 1 84 ? -19.628 9.281 9.816 1.00 87.31 84 CYS A C 1
ATOM 669 O O . CYS A 1 84 ? -18.553 9.592 9.317 1.00 87.31 84 CYS A O 1
ATOM 671 N N . ASP A 1 85 ? -19.790 9.130 11.133 1.00 85.06 85 ASP A N 1
ATOM 672 C CA . ASP A 1 85 ? -18.713 9.392 12.103 1.00 85.06 85 ASP A CA 1
ATOM 673 C C . ASP A 1 85 ? -17.603 8.327 12.087 1.00 85.06 85 ASP A C 1
ATOM 675 O O . ASP A 1 85 ? -16.449 8.610 12.442 1.00 85.06 85 ASP A O 1
ATOM 679 N N . GLU A 1 86 ? -17.950 7.124 11.629 1.00 84.38 86 GLU A N 1
ATOM 680 C CA . GLU A 1 86 ? -17.065 5.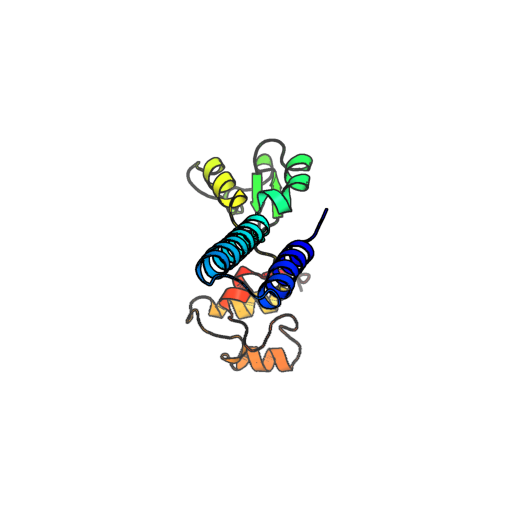963 11.488 1.00 84.38 86 GLU A CA 1
ATOM 681 C C . GLU A 1 86 ? -16.394 5.912 10.109 1.00 84.38 86 GLU A C 1
ATOM 683 O O . GLU A 1 86 ? -15.374 5.251 9.931 1.00 84.38 86 GLU A O 1
ATOM 688 N N . CYS A 1 87 ? -16.938 6.639 9.132 1.00 88.19 87 CYS A N 1
ATOM 689 C CA . CYS A 1 87 ? -16.400 6.704 7.782 1.00 88.19 87 CYS A CA 1
ATOM 690 C C . CYS A 1 87 ? -15.118 7.550 7.725 1.00 88.19 87 CYS A C 1
ATOM 692 O O . CYS A 1 87 ? -15.067 8.691 8.192 1.00 88.19 87 CYS A O 1
ATOM 694 N N . GLU A 1 88 ? -14.092 7.049 7.041 1.00 86.25 88 GLU A N 1
ATOM 695 C CA . GLU A 1 88 ? -12.838 7.774 6.801 1.00 86.25 88 GLU A CA 1
ATOM 696 C C . GLU A 1 88 ? -13.039 9.060 5.979 1.00 86.25 88 GLU A C 1
ATOM 698 O O . GLU A 1 88 ? -12.221 9.981 6.031 1.00 86.25 88 GLU A O 1
ATOM 703 N N . PHE A 1 89 ? -14.158 9.177 5.258 1.00 85.81 89 PHE A N 1
ATOM 704 C CA . PHE A 1 89 ? -14.506 10.372 4.488 1.00 85.81 89 PHE A CA 1
ATOM 705 C C . PHE A 1 89 ? -15.281 11.430 5.286 1.00 85.81 89 PHE A C 1
ATOM 707 O O . PHE A 1 89 ? -15.618 12.468 4.708 1.00 85.81 89 PHE A O 1
ATOM 714 N N . LYS A 1 90 ? -15.516 11.229 6.592 1.00 80.31 90 LYS A N 1
ATOM 715 C CA . LYS A 1 90 ? -16.328 12.107 7.456 1.00 80.31 90 LYS A CA 1
ATOM 716 C C . LYS A 1 90 ? -16.029 13.599 7.316 1.00 80.31 90 LYS A C 1
ATOM 718 O O . LYS A 1 90 ? -14.891 14.046 7.473 1.00 80.31 90 LYS A O 1
ATOM 723 N N . GLY A 1 91 ? -17.046 14.405 7.025 1.00 65.38 91 GLY A N 1
ATOM 724 C CA . GLY A 1 91 ? -16.899 15.848 6.827 1.00 65.38 91 GLY A CA 1
ATOM 725 C C . GLY A 1 91 ? -18.050 16.465 6.034 1.00 65.38 91 GLY A C 1
ATOM 726 O O . GLY A 1 91 ? -18.889 15.752 5.499 1.00 65.38 91 GLY A O 1
ATOM 727 N N . SER A 1 92 ? -18.072 17.798 5.968 1.00 58.62 92 SER A N 1
ATOM 728 C CA . SER A 1 92 ? -19.167 18.706 5.567 1.00 58.62 92 SER A CA 1
ATOM 729 C C . SER A 1 92 ? -19.726 18.585 4.129 1.00 58.62 92 SER A C 1
ATOM 731 O O . SER A 1 92 ? -19.859 19.580 3.421 1.00 58.62 92 SER A O 1
ATOM 733 N N . GLY A 1 93 ? -20.090 17.380 3.685 1.00 68.19 93 GLY A N 1
ATOM 734 C CA . GLY A 1 93 ? -20.808 17.145 2.425 1.00 68.19 93 GLY A CA 1
ATOM 735 C C . GLY A 1 93 ? -19.924 16.951 1.189 1.00 68.19 93 GLY A C 1
ATOM 736 O O . GLY A 1 93 ? -20.448 16.892 0.083 1.00 68.19 93 GLY A O 1
ATOM 737 N N . LYS A 1 94 ? -18.601 16.812 1.358 1.00 82.38 94 LYS A N 1
ATOM 738 C CA . LYS A 1 94 ? -17.627 16.592 0.265 1.00 82.38 94 LYS A CA 1
ATOM 739 C C . LYS A 1 94 ? -17.163 15.137 0.130 1.00 82.38 94 LYS A C 1
ATOM 741 O O . LYS A 1 94 ? -16.010 14.860 -0.204 1.00 82.38 94 LYS A O 1
ATOM 746 N N . CYS A 1 95 ? -18.028 14.181 0.473 1.00 84.44 95 CYS A N 1
ATOM 747 C CA . CYS A 1 95 ? -17.670 12.759 0.467 1.00 84.44 95 CYS A CA 1
ATOM 748 C C . CYS A 1 95 ? -17.296 12.281 -0.944 1.00 84.44 95 CYS A C 1
ATOM 750 O O . CYS A 1 95 ? -16.354 11.512 -1.103 1.00 84.44 95 CYS A O 1
ATOM 752 N N . VAL A 1 96 ? -17.974 12.795 -1.975 1.00 83.00 96 VAL A N 1
ATOM 753 C CA . VAL A 1 96 ? -17.711 12.429 -3.374 1.00 83.00 96 VAL A CA 1
ATOM 754 C C . VAL A 1 96 ? -16.312 12.861 -3.818 1.00 83.00 96 VAL A C 1
ATOM 756 O O . VAL A 1 96 ? -15.607 12.073 -4.449 1.00 83.00 96 VAL A O 1
ATOM 759 N N . GLU A 1 97 ? -15.876 14.084 -3.496 1.00 86.25 97 GLU A N 1
ATOM 760 C CA . GLU A 1 97 ? -14.519 14.533 -3.825 1.00 86.25 97 GLU A CA 1
ATOM 761 C C . GLU A 1 97 ? -13.462 13.715 -3.081 1.00 86.25 97 GLU A C 1
ATOM 763 O O . GLU A 1 97 ? -12.489 13.277 -3.690 1.00 86.25 97 GLU A O 1
ATOM 768 N N . ARG A 1 98 ? -13.688 13.430 -1.796 1.00 87.50 98 ARG A N 1
ATOM 769 C CA . ARG A 1 98 ? -12.755 12.645 -0.975 1.00 87.50 98 ARG A CA 1
ATOM 770 C C . ARG A 1 98 ? -12.612 11.207 -1.455 1.00 87.50 98 ARG A C 1
ATOM 772 O O . ARG A 1 98 ? -11.497 10.700 -1.484 1.00 87.50 98 ARG A O 1
ATOM 779 N N . VAL A 1 99 ? -13.703 10.579 -1.897 1.00 87.88 99 VAL A N 1
ATOM 780 C CA . VAL A 1 99 ? -13.664 9.260 -2.547 1.00 87.88 99 VAL A CA 1
ATOM 781 C C . VAL A 1 99 ? -12.828 9.324 -3.823 1.00 87.88 99 VAL A C 1
ATOM 783 O O . VAL A 1 99 ? -11.946 8.493 -4.016 1.00 87.88 99 VAL A O 1
ATOM 786 N N . LYS A 1 100 ? -13.043 10.329 -4.684 1.00 87.44 100 LYS A N 1
ATOM 787 C CA . LYS A 1 100 ? -12.255 10.493 -5.919 1.00 87.44 100 LYS A CA 1
ATOM 788 C C . LYS A 1 100 ? -10.767 10.692 -5.636 1.00 87.44 100 LYS A C 1
ATOM 790 O O . LYS A 1 100 ? -9.938 10.146 -6.356 1.00 87.44 100 LYS A O 1
ATOM 795 N N . GLU A 1 101 ? -10.427 11.481 -4.622 1.00 89.00 101 GLU A N 1
ATOM 796 C CA . GLU A 1 101 ? -9.041 11.672 -4.191 1.00 89.00 101 GLU A CA 1
ATOM 797 C C . GLU A 1 101 ? -8.451 10.379 -3.626 1.00 89.00 101 GLU A C 1
ATOM 799 O O . GLU A 1 101 ? -7.338 10.011 -3.988 1.00 89.00 101 GLU A O 1
ATOM 804 N N . TRP A 1 102 ? -9.198 9.662 -2.786 1.00 88.75 102 TRP A N 1
ATOM 805 C CA . TRP A 1 102 ? -8.768 8.400 -2.187 1.00 88.75 102 TRP A CA 1
ATOM 806 C C . TRP A 1 102 ? -8.535 7.304 -3.229 1.00 88.75 102 TRP A C 1
ATOM 808 O O . TRP A 1 102 ? -7.504 6.640 -3.177 1.00 88.75 102 TRP A O 1
ATOM 818 N N . LEU A 1 103 ? -9.421 7.173 -4.219 1.00 89.06 103 LEU A N 1
ATOM 819 C CA . LEU A 1 103 ? -9.296 6.211 -5.320 1.00 89.06 103 LEU A CA 1
ATOM 820 C C . LEU A 1 103 ? -8.033 6.427 -6.164 1.00 89.06 103 LEU A C 1
ATOM 822 O O . LEU A 1 103 ? -7.484 5.464 -6.689 1.00 89.06 103 LEU A O 1
ATOM 826 N N . LYS A 1 104 ? -7.566 7.677 -6.283 1.00 89.88 104 LYS A N 1
ATOM 827 C CA . LYS A 1 104 ? -6.347 8.040 -7.024 1.00 89.88 104 LYS A CA 1
ATOM 828 C C . LYS A 1 104 ? -5.063 7.862 -6.219 1.00 89.88 104 LYS A C 1
ATOM 830 O O . LYS A 1 104 ? -3.983 7.927 -6.801 1.00 89.88 104 LYS A O 1
ATOM 835 N N . LYS A 1 105 ? -5.150 7.716 -4.895 1.00 86.62 105 LYS A N 1
ATOM 836 C CA . LYS A 1 105 ? -3.957 7.519 -4.070 1.00 86.62 105 LYS A CA 1
ATOM 837 C C . LYS A 1 105 ? -3.360 6.135 -4.346 1.00 86.62 105 LYS A C 1
ATOM 839 O O . LYS A 1 105 ? -4.125 5.190 -4.562 1.00 86.62 105 LYS A O 1
ATOM 844 N N . PRO A 1 106 ? -2.022 6.009 -4.284 1.00 86.75 106 PRO A N 1
ATOM 845 C CA . PRO A 1 106 ? -1.370 4.710 -4.231 1.00 86.75 106 PRO A CA 1
ATOM 846 C C . PRO A 1 106 ? -1.972 3.862 -3.111 1.00 86.75 106 PRO A C 1
ATOM 848 O O . PRO A 1 106 ? -2.188 4.351 -1.995 1.00 86.75 106 PRO A O 1
ATOM 851 N N . HIS A 1 107 ? -2.248 2.604 -3.418 1.00 84.50 107 HIS A N 1
ATOM 852 C CA . HIS A 1 107 ? -2.741 1.626 -2.477 1.00 84.50 107 HIS A CA 1
ATOM 853 C C . HIS A 1 107 ? -1.645 1.315 -1.457 1.00 84.50 107 HIS A C 1
ATOM 855 O O . HIS A 1 107 ? -0.563 0.824 -1.785 1.00 84.50 107 HIS A O 1
ATOM 861 N N . LYS A 1 108 ? -1.921 1.624 -0.189 1.00 76.12 108 LYS A N 1
ATOM 862 C CA . LYS A 1 108 ? -1.029 1.279 0.918 1.00 76.12 108 LYS A CA 1
ATOM 863 C C . LYS A 1 108 ? -1.363 -0.132 1.385 1.00 76.12 108 LYS A C 1
ATOM 865 O O . LYS A 1 108 ? -2.334 -0.337 2.110 1.00 76.12 108 LYS A O 1
ATOM 870 N N . LYS A 1 109 ? -0.532 -1.100 1.001 1.00 72.19 109 LYS A N 1
ATOM 871 C CA . LYS A 1 109 ? -0.652 -2.478 1.478 1.00 72.19 109 LYS A CA 1
ATOM 872 C C . LYS A 1 109 ? -0.467 -2.513 2.996 1.00 72.19 109 LYS A C 1
ATOM 874 O O . LYS A 1 109 ? 0.612 -2.184 3.496 1.00 72.19 109 LYS A O 1
ATOM 879 N N . LYS A 1 110 ? -1.494 -2.953 3.732 1.00 71.94 110 LYS A N 1
ATOM 880 C CA . LYS A 1 110 ? -1.360 -3.233 5.167 1.00 71.94 110 LYS A CA 1
ATOM 881 C C . LYS A 1 110 ? -0.358 -4.377 5.339 1.00 71.94 110 LYS A C 1
ATOM 883 O O . LYS A 1 110 ? -0.635 -5.529 5.015 1.00 71.94 110 LYS A O 1
ATOM 888 N N . THR A 1 111 ? 0.852 -4.027 5.753 1.00 78.69 111 THR A N 1
ATOM 889 C CA . THR A 1 111 ? 2.017 -4.918 5.774 1.00 78.69 111 THR A CA 1
ATOM 890 C C . THR A 1 111 ? 2.177 -5.578 7.140 1.00 78.69 111 THR A C 1
ATOM 892 O O . THR A 1 111 ? 2.647 -6.712 7.235 1.00 78.69 111 THR A O 1
ATOM 895 N N . TYR A 1 112 ? 1.732 -4.903 8.200 1.00 85.31 112 TYR A N 1
ATOM 896 C CA . TYR A 1 112 ? 1.908 -5.354 9.574 1.00 85.31 112 TYR A CA 1
ATOM 897 C C . TYR A 1 112 ? 0.584 -5.841 10.143 1.00 85.31 112 TYR A C 1
ATOM 899 O O . TYR A 1 112 ? -0.399 -5.113 10.146 1.00 85.31 112 TYR A O 1
ATOM 907 N N . LYS A 1 113 ? 0.552 -7.073 10.643 1.00 87.25 113 LYS A N 1
ATOM 908 C CA . LYS A 1 113 ? -0.610 -7.607 11.362 1.00 87.25 113 LYS A CA 1
ATOM 909 C C . LYS A 1 113 ? -0.299 -7.555 12.842 1.00 87.25 113 LYS A C 1
ATOM 911 O O . LYS A 1 113 ? 0.510 -8.363 13.302 1.00 87.25 113 LYS A O 1
ATOM 916 N N . LEU A 1 114 ? -0.883 -6.582 13.529 1.00 88.50 114 LEU A N 1
ATOM 917 C CA . LEU A 1 114 ? -0.696 -6.380 14.960 1.00 88.50 114 LEU A CA 1
ATOM 918 C C . LEU A 1 114 ? -1.901 -6.923 15.721 1.00 88.50 114 LEU A C 1
ATOM 920 O O . LEU A 1 114 ? -3.037 -6.856 15.245 1.00 88.50 114 LEU A O 1
ATOM 924 N N . SER A 1 115 ? -1.643 -7.459 16.907 1.00 89.44 115 SER A N 1
ATOM 925 C CA . SER A 1 115 ? -2.690 -7.713 17.892 1.00 89.44 115 SER A CA 1
ATOM 926 C C . SER A 1 115 ? -3.269 -6.389 18.412 1.00 89.44 115 SER A C 1
ATOM 928 O O . SER A 1 115 ? -2.625 -5.339 18.287 1.00 89.44 115 SER A O 1
ATOM 930 N N . GLN A 1 116 ? -4.458 -6.416 19.019 1.00 87.31 116 GLN A N 1
ATOM 931 C CA . GLN A 1 116 ? -5.059 -5.202 19.587 1.00 87.31 116 GLN A CA 1
ATOM 932 C C . GLN A 1 116 ? -4.131 -4.585 20.643 1.00 87.31 116 GLN A C 1
ATOM 934 O O . GLN A 1 116 ? -3.859 -3.388 20.620 1.00 87.31 116 GLN A O 1
ATOM 939 N N . PHE A 1 117 ? -3.545 -5.423 21.504 1.00 91.19 117 PHE A N 1
ATOM 940 C CA . PHE A 1 117 ? -2.563 -4.995 22.502 1.00 91.19 117 PHE A CA 1
ATOM 941 C C . PHE A 1 117 ? -1.307 -4.367 21.877 1.00 91.19 117 PHE A C 1
ATOM 943 O O . PHE A 1 117 ? -0.823 -3.337 22.348 1.00 91.19 117 PHE A O 1
ATOM 950 N N . GLU A 1 118 ? -0.759 -4.980 20.825 1.00 92.50 118 GLU A N 1
ATOM 951 C CA . GLU A 1 118 ? 0.427 -4.469 20.133 1.00 92.50 118 GLU A CA 1
ATOM 952 C C . GLU A 1 118 ? 0.153 -3.098 19.511 1.00 92.50 118 GLU A C 1
ATOM 954 O O . GLU A 1 118 ? 0.959 -2.175 19.666 1.00 92.50 118 GLU A O 1
ATOM 959 N N . TYR A 1 119 ? -0.999 -2.954 18.853 1.00 91.25 119 TYR A N 1
ATOM 960 C CA . TYR A 1 119 ? -1.444 -1.683 18.300 1.00 91.25 119 TYR A CA 1
ATOM 961 C C . TYR A 1 119 ? -1.654 -0.637 19.399 1.00 91.25 119 TYR A C 1
ATOM 963 O O . TYR A 1 119 ? -1.122 0.471 19.307 1.00 91.25 119 TYR A O 1
ATOM 971 N N . ASP A 1 120 ? -2.356 -0.998 20.474 1.00 90.62 120 ASP A N 1
ATOM 972 C CA . ASP A 1 120 ? -2.673 -0.074 21.557 1.00 90.62 120 ASP A CA 1
ATOM 973 C C . ASP A 1 120 ? -1.436 0.424 22.293 1.00 90.62 120 ASP A C 1
ATOM 975 O O . ASP A 1 120 ? -1.380 1.582 22.709 1.00 90.62 120 ASP A O 1
ATOM 979 N N . LEU A 1 121 ? -0.417 -0.422 22.413 1.00 92.25 121 LEU A N 1
ATOM 980 C CA . LEU A 1 121 ? 0.858 -0.023 22.975 1.00 92.25 121 LEU A CA 1
ATOM 981 C C . LEU A 1 121 ? 1.628 0.892 22.019 1.00 92.25 121 LEU A C 1
ATOM 983 O O . LEU A 1 121 ? 2.128 1.940 22.437 1.00 92.25 121 LEU A O 1
ATOM 987 N N . ILE A 1 122 ? 1.743 0.516 20.743 1.00 89.75 122 ILE A N 1
ATOM 988 C CA . ILE A 1 122 ? 2.582 1.251 19.794 1.00 89.75 122 ILE A CA 1
ATOM 989 C C . ILE A 1 122 ? 1.971 2.615 19.419 1.00 89.75 122 ILE A C 1
ATOM 991 O O . ILE A 1 122 ? 2.711 3.587 19.258 1.00 89.75 122 ILE A O 1
ATOM 995 N N . GLN A 1 123 ? 0.635 2.744 19.403 1.00 88.50 123 GLN A N 1
ATOM 996 C CA . GLN A 1 123 ? -0.050 4.022 19.155 1.00 88.50 123 GLN A CA 1
ATOM 997 C C . GLN A 1 123 ? 0.234 5.078 20.235 1.00 88.50 123 GLN A C 1
ATOM 999 O O . GLN A 1 123 ? 0.162 6.272 19.945 1.00 88.50 123 GLN A O 1
ATOM 1004 N N . THR A 1 124 ? 0.618 4.685 21.458 1.00 88.75 124 THR A N 1
ATOM 1005 C CA . THR A 1 124 ? 0.999 5.651 22.512 1.00 88.75 124 THR A CA 1
ATOM 1006 C C . THR A 1 124 ? 2.223 6.486 22.126 1.00 88.75 124 THR A C 1
ATOM 1008 O O . THR A 1 124 ? 2.399 7.603 22.610 1.00 88.75 124 THR A O 1
ATOM 1011 N N . TYR A 1 125 ? 3.039 5.985 21.195 1.00 85.50 125 TYR A N 1
ATOM 1012 C CA . TYR A 1 125 ? 4.217 6.671 20.674 1.00 85.50 125 TYR A CA 1
ATOM 1013 C C . TYR A 1 125 ? 3.919 7.548 19.447 1.00 85.50 125 TYR A C 1
ATOM 1015 O O . TYR A 1 125 ? 4.826 8.219 18.958 1.00 85.50 125 TYR A O 1
ATOM 1023 N N . ARG A 1 126 ? 2.660 7.608 18.979 1.00 79.62 126 ARG A N 1
ATOM 1024 C CA . ARG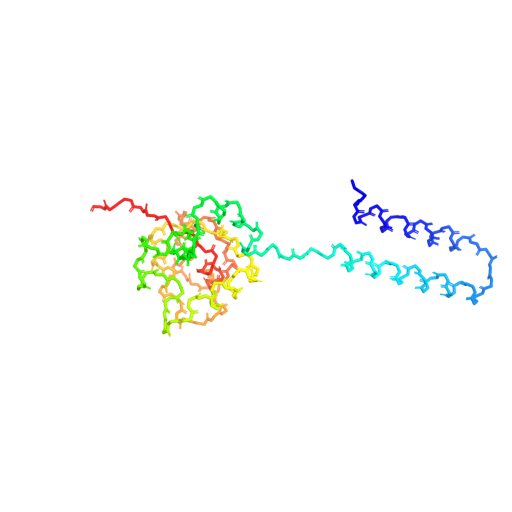 A 1 126 ? 2.245 8.369 17.784 1.00 79.62 126 ARG A CA 1
ATOM 1025 C C . ARG A 1 126 ? 2.543 9.867 17.878 1.00 79.62 126 ARG A C 1
ATOM 1027 O O . ARG A 1 126 ? 2.858 10.485 16.870 1.00 79.62 126 ARG A O 1
ATOM 1034 N N . GLY A 1 127 ? 2.445 10.448 19.075 1.00 68.62 127 GLY A N 1
ATOM 1035 C CA . GLY A 1 127 ? 2.745 11.866 19.323 1.00 68.62 127 GLY A CA 1
ATOM 1036 C C . GLY A 1 127 ? 4.235 12.182 19.517 1.00 68.62 127 GLY A C 1
ATOM 1037 O O . GLY A 1 127 ? 4.573 13.316 19.844 1.00 68.62 127 GLY A O 1
ATOM 1038 N N . GLY A 1 128 ? 5.117 11.184 19.397 1.00 65.50 128 GLY A N 1
ATOM 1039 C CA . GLY A 1 128 ? 6.561 11.344 19.548 1.00 65.50 128 GLY A CA 1
ATOM 1040 C C . GLY A 1 128 ? 7.273 11.793 18.266 1.00 65.50 128 GLY A C 1
ATOM 1041 O O . GLY A 1 128 ? 6.655 12.127 17.262 1.00 65.50 128 GLY A O 1
ATOM 1042 N N . ASN A 1 129 ? 8.609 11.782 18.307 1.00 67.25 129 ASN A N 1
ATOM 1043 C CA . ASN A 1 129 ? 9.455 12.040 17.141 1.00 67.25 129 ASN A CA 1
ATOM 1044 C C . ASN A 1 129 ? 9.116 11.060 15.997 1.00 67.25 129 ASN A C 1
ATOM 1046 O O . ASN A 1 129 ? 9.172 9.847 16.200 1.00 67.25 129 ASN A O 1
ATOM 1050 N N . THR A 1 130 ? 8.781 11.582 14.815 1.00 65.19 130 THR A N 1
ATOM 1051 C CA . THR A 1 130 ? 8.357 10.794 13.637 1.00 65.19 130 THR A CA 1
ATOM 1052 C C . THR A 1 130 ? 9.438 9.847 13.106 1.00 65.19 130 THR A C 1
ATOM 1054 O O . THR A 1 130 ? 9.117 8.870 12.435 1.00 65.19 130 THR A O 1
ATOM 1057 N N . ASP A 1 131 ? 10.698 10.069 13.487 1.00 75.38 131 ASP A N 1
ATOM 1058 C CA . ASP A 1 131 ? 11.845 9.243 13.099 1.00 75.38 131 ASP A CA 1
ATOM 1059 C C . ASP A 1 131 ? 12.210 8.139 14.106 1.00 75.38 131 ASP A C 1
ATOM 1061 O O . ASP A 1 131 ? 13.288 7.562 14.009 1.00 75.38 131 ASP A O 1
ATOM 1065 N N . CYS A 1 132 ? 11.349 7.830 15.084 1.00 85.94 132 CYS A N 1
ATOM 1066 C CA . CYS A 1 132 ? 11.649 6.760 16.038 1.00 85.94 132 CYS A CA 1
ATOM 1067 C C . CYS A 1 132 ? 11.372 5.357 15.474 1.00 85.94 132 CYS A C 1
ATOM 1069 O O . CYS A 1 132 ? 10.256 5.029 15.054 1.00 85.94 132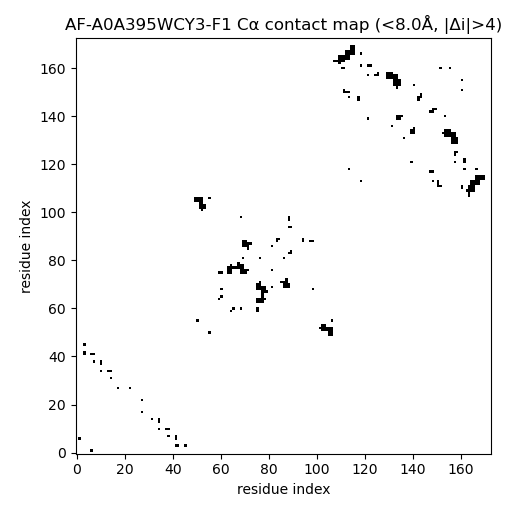 CYS A O 1
ATOM 1071 N N . ASN A 1 133 ? 12.393 4.509 15.535 1.00 90.94 133 ASN A N 1
ATOM 1072 C CA . ASN A 1 133 ? 12.313 3.089 15.229 1.00 90.94 133 ASN A CA 1
ATOM 1073 C C . ASN A 1 133 ? 11.733 2.309 16.413 1.00 90.94 133 ASN A C 1
ATOM 1075 O O . ASN A 1 133 ? 11.789 2.743 17.569 1.00 90.94 133 ASN A O 1
ATOM 1079 N N . LEU A 1 134 ? 11.209 1.112 16.143 1.00 90.31 134 LEU A N 1
ATOM 1080 C CA . LEU A 1 134 ? 10.728 0.210 17.190 1.00 90.31 134 LEU A CA 1
ATOM 1081 C C . LEU A 1 134 ? 11.835 -0.096 18.216 1.00 90.31 134 LEU A C 1
ATOM 1083 O O . LEU A 1 134 ? 11.582 -0.112 19.422 1.00 90.31 134 LEU A O 1
ATOM 1087 N N . SER A 1 135 ? 13.074 -0.281 17.751 1.00 89.69 135 SER A N 1
ATOM 1088 C CA . SER A 1 135 ? 14.243 -0.580 18.584 1.00 89.69 135 SER A CA 1
ATOM 1089 C C . SER A 1 135 ? 14.707 0.573 19.482 1.00 89.69 135 SER A C 1
ATOM 1091 O O . SER A 1 135 ? 15.341 0.304 20.511 1.00 89.69 135 SER A O 1
ATOM 1093 N N . ASP A 1 136 ? 14.356 1.825 19.165 1.00 90.44 136 ASP A N 1
ATOM 1094 C CA . ASP A 1 136 ? 14.721 3.009 19.960 1.00 90.44 136 ASP A CA 1
ATOM 1095 C C . ASP A 1 136 ? 14.005 3.023 21.313 1.00 90.44 136 ASP A C 1
ATOM 1097 O O . ASP A 1 136 ? 14.495 3.560 22.313 1.00 90.44 136 ASP A O 1
ATOM 1101 N N . ARG A 1 137 ? 12.819 2.409 21.372 1.00 88.75 137 ARG A N 1
ATOM 1102 C CA . ARG A 1 137 ? 12.045 2.285 22.603 1.00 88.75 137 ARG A CA 1
ATOM 1103 C C . ARG A 1 137 ? 12.407 0.981 23.288 1.00 88.75 137 ARG A C 1
ATOM 1105 O O . ARG A 1 137 ? 11.971 -0.093 22.888 1.00 88.75 137 ARG A O 1
ATOM 1112 N N . ARG A 1 138 ? 13.146 1.094 24.396 1.00 91.56 138 ARG A N 1
ATOM 1113 C CA . ARG A 1 138 ? 13.570 -0.051 25.218 1.00 91.56 138 ARG A CA 1
ATOM 1114 C C . ARG A 1 138 ? 12.424 -1.033 25.507 1.00 91.56 138 ARG A C 1
ATOM 1116 O O . ARG A 1 138 ? 12.623 -2.231 25.360 1.00 91.56 138 ARG A O 1
ATOM 1123 N N . ILE A 1 139 ? 11.242 -0.527 25.870 1.00 91.81 139 ILE A N 1
ATOM 1124 C CA . ILE A 1 139 ? 10.061 -1.356 26.171 1.00 91.81 139 ILE A CA 1
ATOM 1125 C C . ILE A 1 139 ? 9.619 -2.164 24.942 1.00 91.81 139 ILE A C 1
ATOM 1127 O O . ILE A 1 139 ? 9.417 -3.370 25.050 1.00 91.81 139 ILE A O 1
ATOM 1131 N N . LEU A 1 140 ? 9.506 -1.527 23.771 1.00 93.62 140 LEU A N 1
ATOM 1132 C CA . LEU A 1 140 ? 9.083 -2.200 22.538 1.00 93.62 140 LEU A CA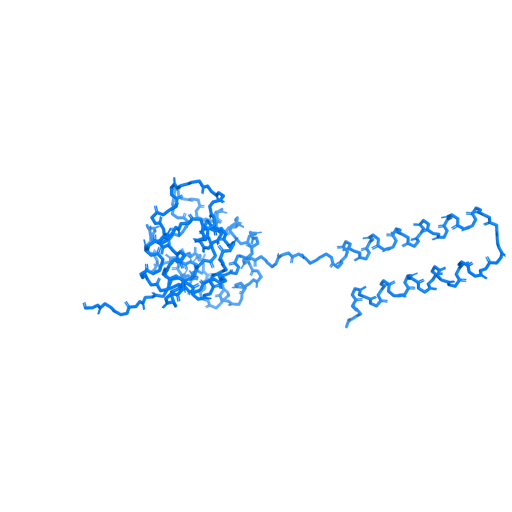 1
ATOM 1133 C C . LEU A 1 140 ? 10.113 -3.237 22.079 1.00 93.62 140 LEU A C 1
ATOM 1135 O O . LEU A 1 140 ? 9.737 -4.340 21.689 1.00 93.62 140 LEU A O 1
ATOM 1139 N N . ARG A 1 141 ? 11.407 -2.917 22.198 1.00 94.25 141 ARG A N 1
ATOM 1140 C CA . ARG A 1 141 ? 12.505 -3.847 21.909 1.00 94.25 141 ARG A CA 1
ATOM 1141 C C . ARG A 1 141 ? 12.443 -5.098 22.789 1.00 94.25 141 ARG A C 1
ATOM 1143 O O . ARG A 1 141 ? 12.446 -6.203 22.265 1.00 94.25 141 ARG A O 1
ATOM 1150 N N . GLU A 1 142 ? 12.310 -4.934 24.105 1.00 95.50 142 GLU A N 1
ATOM 1151 C CA . GLU A 1 142 ? 12.228 -6.068 25.039 1.00 95.50 142 GLU A CA 1
ATOM 1152 C C . GLU A 1 142 ? 10.961 -6.915 24.830 1.00 95.50 142 GLU A C 1
ATOM 1154 O O . GLU A 1 142 ? 10.994 -8.135 24.989 1.00 95.50 142 GLU A O 1
ATOM 1159 N N . LEU A 1 143 ? 9.831 -6.296 24.474 1.00 95.12 143 LEU A N 1
ATOM 1160 C CA . LEU A 1 143 ? 8.615 -7.032 24.116 1.00 95.12 143 LEU A CA 1
ATOM 1161 C C . LEU A 1 143 ? 8.798 -7.808 22.815 1.00 95.12 143 LEU A C 1
ATOM 1163 O O . LEU A 1 143 ? 8.359 -8.955 22.720 1.00 95.12 143 LEU A O 1
ATOM 1167 N N . LYS A 1 144 ? 9.495 -7.224 21.842 1.00 94.19 144 LYS A N 1
ATOM 1168 C CA . LYS A 1 144 ? 9.831 -7.914 20.604 1.00 94.19 144 LYS A CA 1
ATOM 1169 C C . LYS A 1 144 ? 10.701 -9.144 20.843 1.00 94.19 144 LYS A C 1
ATOM 1171 O O . LYS A 1 144 ? 10.385 -10.214 20.324 1.00 94.19 144 LYS A O 1
ATOM 1176 N N . ASP A 1 145 ? 11.710 -9.030 21.703 1.00 94.69 145 ASP A N 1
ATOM 1177 C CA . ASP A 1 145 ? 12.562 -10.157 22.107 1.00 94.69 145 ASP A CA 1
ATOM 1178 C C . ASP A 1 145 ? 11.753 -11.280 22.789 1.00 94.69 145 ASP A C 1
ATOM 1180 O O . ASP A 1 145 ? 12.099 -12.457 22.697 1.00 94.69 145 ASP A O 1
ATOM 1184 N N . LYS A 1 146 ? 10.631 -10.931 23.432 1.00 95.25 146 LYS A N 1
ATOM 1185 C CA . LYS A 1 146 ? 9.676 -11.871 24.048 1.00 95.25 146 LYS A CA 1
ATOM 1186 C C . LYS A 1 146 ? 8.631 -12.424 23.075 1.00 95.25 146 LYS A C 1
ATOM 1188 O O . LYS A 1 146 ? 7.772 -13.202 23.483 1.00 95.25 146 LYS A O 1
ATOM 1193 N N . GLY A 1 147 ? 8.703 -12.056 21.798 1.00 92.69 147 GLY A N 1
ATOM 1194 C CA . GLY A 1 147 ? 7.831 -12.568 20.748 1.00 92.69 147 GLY A CA 1
ATOM 1195 C C . GLY A 1 147 ? 6.608 -11.707 20.435 1.00 92.69 147 GLY A C 1
ATOM 1196 O O . GLY A 1 147 ? 5.735 -12.196 19.726 1.00 92.69 147 GLY A O 1
ATOM 1197 N N . TYR A 1 148 ? 6.534 -10.461 20.903 1.00 92.94 148 TYR A N 1
ATOM 1198 C CA . TYR A 1 148 ? 5.577 -9.478 20.377 1.00 92.94 148 TYR A CA 1
ATOM 1199 C C . TYR A 1 148 ? 6.134 -8.815 19.105 1.00 92.94 148 TYR A C 1
ATOM 1201 O O . TYR A 1 148 ? 7.312 -8.959 18.778 1.00 92.94 148 TYR A O 1
ATOM 1209 N N . PHE A 1 149 ? 5.302 -8.108 18.344 1.00 91.81 149 PHE A N 1
ATOM 1210 C CA . PHE A 1 149 ? 5.689 -7.369 17.137 1.00 91.81 149 PHE A CA 1
ATOM 1211 C C . PHE A 1 149 ? 6.483 -8.225 16.133 1.00 91.81 149 PHE A C 1
ATOM 1213 O O . PHE A 1 149 ? 7.443 -7.761 15.506 1.00 91.81 149 PHE A O 1
ATOM 1220 N N . LYS A 1 150 ? 6.127 -9.512 15.991 1.00 90.31 150 LYS A N 1
ATOM 1221 C CA . LYS A 1 150 ? 6.891 -10.471 15.165 1.00 90.31 150 LYS A CA 1
ATOM 1222 C C . LYS A 1 150 ? 6.993 -10.032 13.706 1.00 90.31 150 LYS A C 1
ATOM 1224 O O . LYS A 1 150 ? 8.006 -10.291 13.066 1.00 90.31 150 LYS A O 1
ATOM 1229 N N . CYS A 1 151 ? 5.960 -9.359 13.206 1.00 86.62 151 CYS A N 1
ATOM 1230 C CA . CYS A 1 151 ? 5.861 -8.881 11.830 1.00 86.62 151 CYS A CA 1
ATOM 1231 C C . CYS A 1 151 ? 6.599 -7.555 11.567 1.00 86.62 151 CYS A C 1
ATOM 1233 O O . CYS A 1 151 ? 6.701 -7.154 10.413 1.00 86.62 151 CYS A O 1
ATOM 1235 N N . VAL A 1 152 ? 7.121 -6.880 12.597 1.00 89.25 152 VAL A N 1
ATOM 1236 C CA . VAL A 1 152 ? 7.762 -5.559 12.483 1.00 89.25 152 VAL A CA 1
ATOM 1237 C C . VAL A 1 152 ? 9.276 -5.692 12.637 1.00 89.25 152 VAL A C 1
ATOM 1239 O O . VAL A 1 152 ? 9.728 -6.358 13.561 1.00 89.25 152 VAL A O 1
ATOM 1242 N N . GLY A 1 153 ? 10.086 -5.072 11.780 1.00 90.75 153 GLY A N 1
ATOM 1243 C CA . GLY A 1 153 ? 11.545 -5.061 11.942 1.00 90.75 153 GLY A CA 1
ATOM 1244 C C . GLY A 1 153 ? 11.994 -4.197 13.128 1.00 90.75 153 GLY A C 1
ATOM 1245 O O . GLY A 1 153 ? 11.291 -3.280 13.538 1.00 90.75 153 GLY A O 1
ATOM 1246 N N . TYR A 1 154 ? 13.176 -4.466 13.691 1.00 91.38 154 TYR A N 1
ATOM 1247 C CA . TYR A 1 154 ? 13.730 -3.621 14.763 1.00 91.38 154 TYR A CA 1
ATOM 1248 C C . TYR A 1 154 ? 13.934 -2.173 14.295 1.00 91.38 154 TYR A C 1
ATOM 1250 O O . TYR A 1 154 ? 13.576 -1.242 15.012 1.00 91.38 154 TYR A O 1
ATOM 1258 N N . ASP A 1 155 ? 14.430 -2.000 13.071 1.00 92.25 155 ASP A N 1
ATOM 1259 C CA . ASP A 1 155 ? 14.742 -0.695 12.476 1.00 92.25 155 ASP A CA 1
ATOM 1260 C C . ASP A 1 155 ? 13.561 -0.090 11.703 1.00 92.25 155 ASP A C 1
ATOM 1262 O O . ASP A 1 155 ? 13.720 0.870 10.955 1.00 92.25 155 ASP A O 1
ATOM 1266 N N . THR A 1 156 ? 12.362 -0.660 11.847 1.00 90.88 156 THR A N 1
ATOM 1267 C CA . THR A 1 156 ? 11.156 -0.102 11.235 1.00 90.88 156 THR A CA 1
ATOM 1268 C C . THR A 1 156 ? 10.653 1.074 12.069 1.00 90.88 156 THR A C 1
ATOM 1270 O O . THR A 1 156 ? 10.508 0.956 13.292 1.00 90.88 156 THR A O 1
ATOM 1273 N N . LYS A 1 157 ? 10.342 2.195 11.408 1.00 91.75 157 LYS A N 1
ATOM 1274 C CA . LYS A 1 157 ? 9.759 3.369 12.062 1.00 91.75 157 LYS A CA 1
ATOM 1275 C C . LYS A 1 157 ? 8.380 3.047 12.613 1.00 91.75 157 LYS A C 1
ATOM 1277 O O . LYS A 1 157 ? 7.537 2.478 11.922 1.00 91.75 157 LYS A O 1
ATOM 1282 N N . ILE A 1 158 ? 8.120 3.483 13.842 1.00 89.81 158 ILE A N 1
ATOM 1283 C CA . ILE A 1 158 ? 6.820 3.303 14.500 1.00 89.81 158 ILE A CA 1
ATOM 1284 C C . ILE A 1 158 ? 5.695 3.935 13.672 1.00 89.81 158 ILE A C 1
ATOM 1286 O O . ILE A 1 158 ? 4.611 3.365 13.561 1.00 89.81 158 ILE A O 1
ATOM 1290 N N . HIS A 1 159 ? 5.959 5.092 13.065 1.00 87.50 159 HIS A N 1
ATOM 1291 C CA . HIS A 1 159 ? 4.985 5.778 12.224 1.00 87.50 159 HIS A CA 1
ATOM 1292 C C . HIS A 1 159 ? 4.597 4.947 10.991 1.00 87.50 159 HIS A C 1
ATOM 1294 O O . HIS A 1 159 ? 3.411 4.774 10.726 1.00 87.50 159 HIS A O 1
ATOM 1300 N N . ASP A 1 160 ? 5.577 4.363 10.298 1.00 87.00 160 ASP A N 1
ATOM 1301 C CA . ASP A 1 160 ? 5.336 3.525 9.117 1.00 87.00 160 ASP A CA 1
ATOM 1302 C C . ASP A 1 160 ? 4.547 2.262 9.483 1.00 87.00 160 ASP A C 1
ATOM 1304 O O . ASP A 1 160 ? 3.662 1.833 8.741 1.00 87.00 160 ASP A O 1
ATOM 1308 N N . VAL A 1 161 ? 4.811 1.699 10.668 1.00 88.50 161 VAL A N 1
ATOM 1309 C CA . VAL A 1 161 ? 4.038 0.571 11.199 1.00 88.50 161 VAL A CA 1
ATOM 1310 C C . VAL A 1 161 ? 2.586 0.967 11.422 1.00 88.50 161 VAL A C 1
ATOM 1312 O O . VAL A 1 161 ? 1.704 0.255 10.959 1.00 88.50 161 VAL A O 1
ATOM 1315 N N . LEU A 1 162 ? 2.335 2.096 12.089 1.00 87.31 162 LEU A N 1
ATOM 1316 C CA . LEU A 1 162 ? 0.983 2.587 12.371 1.00 87.31 162 LEU A CA 1
ATOM 1317 C C . LEU A 1 162 ? 0.198 2.934 11.098 1.00 87.31 162 LEU A C 1
ATOM 1319 O O . LEU A 1 162 ? -1.014 2.744 11.060 1.00 87.31 162 LEU A O 1
ATOM 1323 N N . GLU A 1 163 ? 0.861 3.433 10.053 1.00 83.06 163 GLU A N 1
ATOM 1324 C CA . GLU A 1 163 ? 0.207 3.721 8.771 1.00 83.06 163 GLU A CA 1
ATOM 1325 C C . GLU A 1 163 ? -0.114 2.466 7.954 1.00 83.06 163 GLU A C 1
ATOM 1327 O O . GLU A 1 163 ? -1.055 2.477 7.159 1.00 83.06 163 GLU A O 1
ATOM 1332 N N . ALA A 1 164 ? 0.676 1.404 8.119 1.00 83.88 164 ALA A N 1
ATOM 1333 C CA . ALA A 1 164 ? 0.571 0.177 7.340 1.00 83.88 164 ALA A CA 1
ATOM 1334 C C . ALA A 1 164 ? 0.119 -1.032 8.176 1.00 83.88 164 ALA A C 1
ATOM 1336 O O . ALA A 1 164 ? 0.301 -2.170 7.731 1.00 83.88 164 ALA A O 1
ATOM 1337 N N . CYS A 1 165 ? -0.446 -0.833 9.372 1.00 83.81 165 CYS A N 1
ATOM 1338 C CA . CYS A 1 165 ? -0.924 -1.936 10.202 1.00 83.81 165 CYS A CA 1
ATOM 1339 C C . CYS A 1 165 ? -2.406 -2.264 9.986 1.00 83.81 165 CYS A C 1
ATOM 1341 O O . CYS A 1 165 ? -3.265 -1.396 9.847 1.00 83.81 165 CYS A O 1
ATOM 1343 N N . GLU A 1 166 ? -2.702 -3.556 10.013 1.00 81.12 166 GLU A N 1
ATOM 1344 C CA . GLU A 1 166 ? -4.023 -4.140 10.200 1.00 81.12 166 GLU A CA 1
ATOM 1345 C C . GLU A 1 166 ? -4.125 -4.597 11.661 1.00 81.12 166 GLU A C 1
ATOM 1347 O O . GLU A 1 166 ? -3.288 -5.384 12.119 1.00 81.12 166 GLU A O 1
ATOM 1352 N N . VAL A 1 167 ? -5.118 -4.089 12.394 1.00 74.12 167 VAL A N 1
ATOM 1353 C CA . VAL A 1 167 ? -5.355 -4.465 13.794 1.00 74.12 167 VAL A CA 1
ATOM 1354 C C . VAL A 1 167 ? -6.285 -5.667 13.829 1.00 74.12 167 VAL A C 1
ATOM 1356 O O . VAL A 1 167 ? -7.340 -5.654 13.197 1.00 74.12 167 VAL A O 1
ATOM 1359 N N . ARG A 1 168 ? -5.890 -6.715 14.551 1.00 69.88 168 ARG A N 1
ATOM 1360 C CA . ARG A 1 168 ? -6.749 -7.871 14.815 1.00 69.88 168 ARG A CA 1
ATOM 1361 C C . ARG A 1 168 ? -7.507 -7.658 16.115 1.00 69.88 168 ARG A C 1
ATOM 1363 O O . ARG A 1 168 ? -6.884 -7.397 17.140 1.00 69.88 168 ARG A O 1
ATOM 1370 N N . GLU A 1 169 ? -8.825 -7.823 16.070 1.00 55.62 169 GLU A N 1
ATOM 1371 C CA . GLU A 1 169 ? -9.624 -7.949 17.285 1.00 55.62 169 GLU A CA 1
ATOM 1372 C C . GLU A 1 169 ? -9.251 -9.263 17.977 1.00 55.62 169 GLU A C 1
ATOM 1374 O O . GLU A 1 169 ? -9.556 -10.356 17.493 1.00 55.62 169 GLU A O 1
ATOM 1379 N N . ASP A 1 170 ? -8.560 -9.157 19.108 1.00 52.19 170 ASP A N 1
ATOM 1380 C CA . ASP A 1 170 ? -8.424 -10.277 20.026 1.00 52.19 170 ASP A CA 1
ATOM 1381 C C . ASP A 1 170 ? -9.703 -10.320 20.870 1.00 52.19 170 ASP A C 1
ATOM 1383 O O . ASP A 1 170 ? -10.100 -9.310 21.451 1.00 52.19 170 ASP A O 1
ATOM 1387 N N . GLY A 1 171 ? -10.382 -11.472 20.883 1.00 46.94 171 GLY A N 1
ATOM 1388 C CA . GLY A 1 171 ? -11.661 -11.643 21.574 1.00 46.94 171 GLY A CA 1
ATOM 1389 C C . GLY A 1 171 ? -11.610 -11.115 23.009 1.00 46.94 171 GLY A C 1
ATOM 1390 O O . GLY A 1 171 ? -10.708 -11.477 23.764 1.00 46.94 171 GLY A O 1
ATOM 1391 N N . ASN A 1 172 ? -12.577 -10.253 23.345 1.00 41.00 172 ASN A N 1
ATOM 1392 C CA . ASN A 1 172 ? -12.729 -9.635 24.662 1.00 41.00 172 ASN A CA 1
ATOM 1393 C C . ASN A 1 172 ? -12.568 -10.664 25.791 1.00 41.00 172 ASN A C 1
ATOM 1395 O O . ASN A 1 172 ? -13.209 -11.717 25.771 1.00 41.00 172 ASN A O 1
ATOM 1399 N N . CYS A 1 173 ? -11.731 -10.315 26.769 1.00 36.50 173 CYS A N 1
ATOM 1400 C CA . CYS A 1 173 ? -11.589 -11.008 28.047 1.00 36.50 173 CYS A CA 1
ATOM 1401 C C . CYS A 1 173 ? -12.886 -10.965 28.865 1.00 36.50 173 CYS A C 1
ATOM 1403 O O . CYS A 1 173 ? -13.519 -9.883 28.897 1.00 36.50 173 CYS A O 1
#

Organism: NCBI:txid1735

Radius of gyration: 24.97 Å; Cα contacts (8 Å, |Δi|>4): 166; chains: 1; bounding box: 62×31×66 Å

Sequence (173 aa):
MTTKQEYIDALNRMVEVYDNLDGCMSAINIFNEGVHLLEGLVNEHFEEKAETNYEHFKDEIIQNVKYALAVVNGELKPCADTNCDECEFKGSGKCVERVKEWLKKPHKKKTYKLSQFEYDLIQTYRGGNTDCNLSDRRILRELKDKGYFKCVGYDTKIHDVLEACEVREDGNC

Foldseek 3Di:
DDDLVNQLVVLVVQLVVVVPDDDDPVVNVVSVVVSVVSNVVSCVVPVPDQQFLCNVCVVVCVPAAPDAWFAALNDTHHPVPDDLVRGPQRDDPCSVVVVVVRRGDRDQALQFEAEPVRLVVLVVCVPDDQQDFLLNDPVSVVVVVVPHRVRGDRNHGSNSNNVRHDYDHDPDD

Nearest PDB structures (foldseek):
  4wyv-assembly1_G  TM=6.197E-01  e=7.474E+00  Homo sapiens

Solvent-accessible surface area (backbone atoms only — not comparable to full-atom values): 10239 Å² total; per-residue (Å²): 132,88,53,72,63,62,55,52,56,51,48,51,53,52,50,57,60,49,76,71,52,93,71,61,68,68,62,51,52,56,50,52,54,51,48,53,51,50,51,51,51,50,51,63,74,62,49,82,72,69,58,24,35,43,70,76,40,43,68,56,42,70,74,62,31,89,86,44,79,28,36,45,95,87,40,84,39,38,36,93,82,46,60,58,90,64,24,77,58,56,64,99,80,53,45,69,60,48,50,58,54,50,35,67,34,63,51,79,69,65,72,29,71,34,48,45,67,56,45,62,58,57,56,71,54,68,86,51,72,76,83,41,29,37,50,76,38,63,68,55,35,56,41,35,78,73,65,40,66,77,71,55,57,55,83,37,36,48,56,60,48,67,75,22,46,42,74,41,85,66,81,83,129